Protein AF-D7RV94-F1 (afdb_monomer_lite)

pLDDT: mean 75.21, std 9.79, range [45.38, 87.44]

Foldseek 3Di:
DPPPDPPDLFAQDQVGDGHDAQDWDAHLQWTWHCHPVRDTDTHRPPAPDEDDEDVQWDWDWDDDPPDSHTYTDTHGPFCQDPNDGPD

Structure (mmCIF, N/CA/C/O backbone):
data_AF-D7RV94-F1
#
_entry.id   AF-D7RV94-F1
#
loop_
_atom_site.group_PDB
_atom_site.id
_atom_site.type_symbol
_atom_site.label_atom_id
_atom_site.label_alt_id
_atom_site.label_comp_id
_atom_site.label_asym_id
_atom_site.label_entity_id
_atom_site.label_seq_id
_atom_site.pdbx_PDB_ins_code
_atom_site.Cartn_x
_atom_site.Cartn_y
_atom_site.Cartn_z
_atom_site.occupancy
_atom_site.B_iso_or_equiv
_atom_site.auth_seq_id
_atom_site.auth_comp_id
_atom_site.auth_asym_id
_atom_site.auth_atom_id
_atom_site.pdbx_PDB_model_num
ATOM 1 N N . CYS A 1 1 ? -9.656 -4.616 53.248 1.00 48.19 1 CYS A N 1
ATOM 2 C CA . CYS A 1 1 ? -9.319 -5.408 52.049 1.00 48.19 1 CYS A CA 1
ATOM 3 C C . CYS A 1 1 ? -8.610 -4.475 51.084 1.00 48.19 1 CYS A C 1
ATOM 5 O O . CYS A 1 1 ? -9.156 -3.396 50.885 1.00 48.19 1 CYS A O 1
ATOM 7 N N . PRO A 1 2 ? -7.409 -4.787 50.572 1.00 48.72 2 PRO A N 1
ATOM 8 C CA . PRO A 1 2 ? -6.836 -3.972 49.512 1.00 48.72 2 PRO A CA 1
ATOM 9 C C . PRO A 1 2 ? -7.765 -4.061 48.301 1.00 48.72 2 PRO A C 1
ATOM 11 O O . PRO A 1 2 ? -8.123 -5.154 47.860 1.00 48.72 2 PRO A O 1
ATOM 14 N N . ASP A 1 3 ? -8.217 -2.893 47.867 1.00 45.38 3 ASP A N 1
ATOM 15 C CA . ASP A 1 3 ? -9.060 -2.663 46.705 1.00 45.38 3 ASP A CA 1
ATOM 16 C C . ASP A 1 3 ? -8.263 -3.112 45.476 1.00 45.38 3 ASP A C 1
ATOM 18 O O . ASP A 1 3 ? -7.404 -2.397 44.959 1.00 45.38 3 ASP A O 1
ATOM 22 N N . SER A 1 4 ? -8.442 -4.377 45.093 1.00 53.38 4 SER A N 1
ATOM 23 C CA . SER A 1 4 ? -7.888 -4.914 43.858 1.00 53.38 4 SER A CA 1
ATOM 24 C C . SER A 1 4 ? -8.705 -4.312 42.724 1.00 53.38 4 SER A C 1
ATOM 26 O O . SER A 1 4 ? -9.664 -4.923 42.253 1.00 53.38 4 SER A O 1
ATOM 28 N N . LEU A 1 5 ? -8.344 -3.087 42.335 1.00 51.06 5 LEU A N 1
ATOM 29 C CA . LEU A 1 5 ? -8.813 -2.463 41.107 1.00 51.06 5 LEU A CA 1
ATOM 30 C C . LEU A 1 5 ? -8.710 -3.507 39.983 1.00 51.06 5 LEU A C 1
ATOM 32 O O . LEU A 1 5 ? -7.680 -4.188 39.888 1.00 51.06 5 LEU A O 1
ATOM 36 N N . PRO A 1 6 ? -9.765 -3.695 39.170 1.00 53.50 6 PRO A N 1
ATOM 37 C CA . PRO A 1 6 ? -9.694 -4.608 38.041 1.00 53.50 6 PRO A CA 1
ATOM 38 C C . PRO A 1 6 ? -8.493 -4.199 37.180 1.00 53.50 6 PRO A C 1
ATOM 40 O O . PRO A 1 6 ? -8.277 -2.993 37.011 1.00 53.50 6 PRO A O 1
ATOM 43 N N . PRO A 1 7 ? -7.692 -5.155 36.674 1.00 57.12 7 PRO A N 1
ATOM 44 C CA . PRO A 1 7 ? -6.556 -4.824 35.830 1.00 57.12 7 PRO A CA 1
ATOM 45 C C . PRO A 1 7 ? -7.072 -3.939 34.700 1.00 57.12 7 PRO A C 1
ATOM 47 O O . PRO A 1 7 ? -7.998 -4.318 33.979 1.00 57.12 7 PRO A O 1
ATOM 50 N N . THR A 1 8 ? -6.537 -2.721 34.619 1.00 56.19 8 THR A N 1
ATOM 51 C CA . THR A 1 8 ? -6.820 -1.798 33.522 1.00 56.19 8 THR A CA 1
ATOM 52 C C . THR A 1 8 ? -6.645 -2.576 32.224 1.00 56.19 8 THR A C 1
ATOM 54 O O . THR A 1 8 ? -5.571 -3.151 32.046 1.00 56.19 8 THR A O 1
ATOM 57 N N . PRO A 1 9 ? -7.665 -2.662 31.352 1.00 58.12 9 PRO A N 1
ATOM 58 C CA . PRO A 1 9 ? -7.572 -3.494 30.162 1.00 58.12 9 PRO A CA 1
ATOM 59 C C . PRO A 1 9 ? -6.452 -2.960 29.271 1.00 58.12 9 PRO A C 1
ATOM 61 O O . PRO A 1 9 ? -6.554 -1.876 28.696 1.00 58.12 9 PRO A O 1
ATOM 64 N N . VAL A 1 10 ? -5.350 -3.701 29.243 1.00 68.56 10 VAL A N 1
ATOM 65 C CA . VAL A 1 10 ? -4.129 -3.377 28.512 1.00 68.56 10 VAL A CA 1
ATOM 66 C C . VAL A 1 10 ? -4.190 -4.069 27.160 1.00 68.56 10 VAL A C 1
ATOM 68 O O . VAL A 1 10 ? -4.488 -5.259 27.063 1.00 68.56 10 VAL A O 1
ATOM 71 N N . CYS A 1 11 ? -3.932 -3.320 26.092 1.00 79.38 11 CYS A N 1
ATOM 72 C CA . CYS A 1 11 ? -3.714 -3.945 24.798 1.00 79.38 11 CYS A CA 1
ATOM 73 C C . CYS A 1 11 ? -2.372 -4.670 24.843 1.00 79.38 11 CYS A C 1
ATOM 75 O O . CYS A 1 11 ? -1.398 -4.117 25.336 1.00 79.38 11 CYS A O 1
ATOM 77 N N . HIS A 1 12 ? -2.294 -5.881 24.306 1.00 78.81 12 HIS A N 1
ATOM 78 C CA . HIS A 1 12 ? -1.021 -6.583 24.201 1.00 78.81 12 HIS A CA 1
ATOM 79 C C . HIS A 1 12 ? -0.428 -6.376 22.806 1.00 78.81 12 HIS A C 1
ATOM 81 O O . HIS A 1 12 ? -1.086 -6.599 21.787 1.00 78.81 12 HIS A O 1
ATOM 87 N N . GLY A 1 13 ? 0.816 -5.913 22.772 1.00 76.06 13 GLY A N 1
ATOM 88 C CA . GLY A 1 13 ? 1.614 -5.723 21.574 1.00 76.06 13 GLY A CA 1
ATOM 89 C C . GLY A 1 13 ? 2.051 -7.047 20.930 1.00 76.06 13 GLY A C 1
ATOM 90 O O . GLY A 1 13 ? 1.709 -8.132 21.403 1.00 76.06 13 GLY A O 1
ATOM 91 N N . PRO A 1 14 ? 2.860 -6.982 19.859 1.00 72.62 14 PRO A N 1
ATOM 92 C CA . PRO A 1 14 ? 3.275 -8.153 19.083 1.00 72.62 14 PRO A CA 1
ATOM 93 C C . PRO A 1 14 ? 4.140 -9.129 19.888 1.00 72.62 14 PRO A C 1
ATOM 95 O O . PRO A 1 14 ? 4.155 -10.321 19.597 1.00 72.62 14 PRO A O 1
ATOM 98 N N . LEU A 1 15 ? 4.847 -8.617 20.899 1.00 72.25 15 LEU A N 1
ATOM 99 C CA . LEU A 1 15 ? 5.688 -9.375 21.824 1.00 72.25 15 LEU A CA 1
ATOM 100 C C . LEU A 1 15 ? 5.018 -9.626 23.188 1.00 72.25 15 LEU A C 1
ATOM 102 O O . LEU A 1 15 ? 5.668 -10.114 24.107 1.00 72.25 15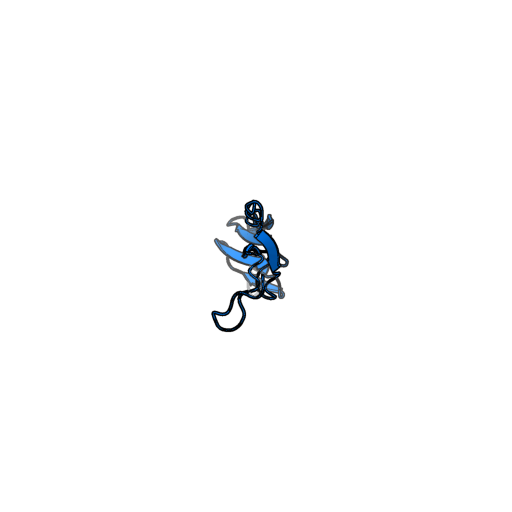 LEU A O 1
ATOM 106 N N . GLY A 1 16 ? 3.732 -9.287 23.336 1.00 74.12 16 GLY A N 1
ATOM 107 C CA . GLY A 1 16 ? 3.015 -9.359 24.613 1.00 74.12 16 GLY A CA 1
ATOM 108 C C . GLY A 1 16 ? 3.189 -8.133 25.518 1.00 74.12 16 GLY A C 1
ATOM 109 O O . GLY A 1 16 ? 2.623 -8.116 26.608 1.00 74.12 16 GLY A O 1
ATOM 110 N N . GLU A 1 17 ? 3.919 -7.107 25.068 1.00 78.50 17 GLU A N 1
ATOM 111 C CA . GLU A 1 17 ? 4.086 -5.837 25.789 1.00 78.50 17 GLU A CA 1
ATOM 112 C C . GLU A 1 17 ? 2.745 -5.143 26.034 1.00 78.50 17 GLU A C 1
ATOM 114 O O . GLU A 1 17 ? 1.894 -5.092 25.150 1.00 78.50 17 GLU A O 1
ATOM 119 N N . GLU A 1 18 ? 2.564 -4.576 27.218 1.00 80.12 18 GLU A N 1
ATOM 120 C CA . GLU A 1 18 ? 1.375 -3.803 27.559 1.00 80.12 18 GLU A CA 1
ATOM 121 C C . GLU A 1 18 ? 1.407 -2.458 26.816 1.00 80.12 18 GLU A C 1
ATOM 123 O O . GLU A 1 18 ? 2.360 -1.684 26.917 1.00 80.12 18 GLU A O 1
ATOM 128 N N . LYS A 1 19 ? 0.369 -2.186 26.028 1.00 77.50 19 LYS A N 1
ATOM 129 C CA . LYS A 1 19 ? 0.210 -0.993 25.197 1.00 77.50 19 LYS A CA 1
ATOM 130 C C . LYS A 1 19 ? -0.951 -0.163 25.715 1.00 77.50 19 LYS A C 1
ATOM 132 O O . LYS A 1 19 ? -2.031 -0.677 26.019 1.00 77.50 19 LYS A O 1
ATOM 137 N N . SER A 1 20 ? -0.710 1.139 25.771 1.00 80.75 20 SER A N 1
ATOM 138 C CA . SER A 1 20 ? -1.696 2.128 26.184 1.00 80.75 20 SER A CA 1
ATOM 139 C C . SER A 1 20 ? -2.781 2.315 25.115 1.00 80.75 20 SER A C 1
ATOM 141 O O . SER A 1 20 ? -2.524 2.120 23.924 1.00 80.75 20 SER A O 1
ATOM 143 N N . PRO A 1 21 ? -3.994 2.745 25.489 1.00 83.31 21 PRO A N 1
ATOM 144 C CA . PRO A 1 21 ? -4.978 3.203 24.517 1.00 83.31 21 PRO A CA 1
ATOM 145 C C . PRO A 1 21 ? -4.421 4.398 23.728 1.00 83.31 21 PRO A C 1
ATOM 147 O O . PRO A 1 21 ? -3.906 5.346 24.315 1.00 83.31 21 PRO A O 1
ATOM 150 N N . GLY A 1 22 ? -4.495 4.336 22.400 1.00 82.69 22 GLY A N 1
ATOM 151 C CA . GLY A 1 22 ? -3.904 5.301 21.467 1.00 82.69 2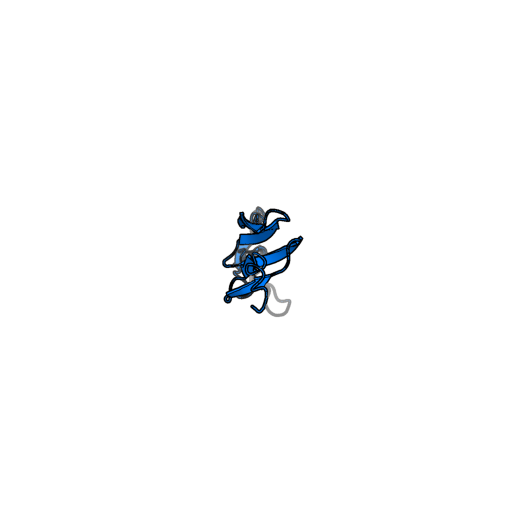2 GLY A CA 1
ATOM 152 C C . GLY A 1 22 ? -2.549 4.882 20.886 1.00 82.69 22 GLY A C 1
ATOM 153 O O . GLY A 1 22 ? -2.093 5.489 19.918 1.00 82.69 22 GLY A O 1
ATOM 154 N N . ASP A 1 23 ? -1.916 3.836 21.422 1.00 85.25 23 ASP A N 1
ATOM 155 C CA . ASP A 1 23 ? -0.629 3.353 20.925 1.00 85.25 23 ASP A CA 1
ATOM 156 C C . ASP A 1 23 ? -0.784 2.578 19.607 1.00 85.25 23 ASP A C 1
ATOM 158 O O . ASP A 1 23 ? -1.745 1.824 19.417 1.00 85.25 23 ASP A O 1
ATOM 162 N N . VAL A 1 24 ? 0.185 2.734 18.703 1.00 86.12 24 VAL A N 1
ATOM 163 C CA . VAL A 1 24 ? 0.194 2.099 17.377 1.00 86.12 24 VAL A CA 1
ATOM 164 C C . VAL A 1 24 ? 1.485 1.308 17.212 1.00 86.12 24 VAL A C 1
ATOM 166 O O . VAL A 1 24 ? 2.572 1.800 17.509 1.00 86.12 24 VAL A O 1
ATOM 169 N N . TRP A 1 25 ? 1.389 0.077 16.722 1.00 84.88 25 TRP A N 1
ATOM 170 C CA . TRP A 1 25 ? 2.538 -0.787 16.461 1.00 84.88 25 TRP A CA 1
ATOM 171 C C . TRP A 1 25 ? 2.360 -1.592 15.179 1.00 84.88 25 TRP A C 1
ATOM 173 O O . TRP A 1 25 ? 1.259 -1.735 14.654 1.00 84.88 25 TRP A O 1
ATOM 183 N N . ILE A 1 26 ? 3.461 -2.142 14.670 1.00 81.62 26 ILE A N 1
ATOM 184 C CA . ILE A 1 26 ? 3.439 -3.047 13.521 1.00 81.62 26 ILE A CA 1
ATOM 185 C C . ILE A 1 26 ? 3.655 -4.468 14.035 1.00 81.62 26 ILE A C 1
ATOM 187 O O . ILE A 1 26 ? 4.669 -4.766 14.658 1.00 81.62 26 ILE A O 1
ATOM 191 N N . SER A 1 27 ? 2.689 -5.343 13.774 1.00 81.50 27 SER A N 1
ATOM 192 C CA . SER A 1 27 ? 2.755 -6.767 14.092 1.00 81.50 27 SER A CA 1
ATOM 193 C C . SER A 1 27 ? 2.506 -7.562 12.829 1.00 81.50 27 SER A C 1
ATOM 195 O O . SER A 1 27 ? 1.450 -7.411 12.221 1.00 81.50 27 SER A O 1
ATOM 197 N N . ASN A 1 28 ? 3.457 -8.407 12.423 1.00 74.81 28 ASN A N 1
ATOM 198 C CA . ASN A 1 28 ? 3.245 -9.364 11.332 1.00 74.81 28 ASN A CA 1
ATOM 199 C C . ASN A 1 28 ? 2.594 -8.722 10.081 1.00 74.81 28 ASN A C 1
ATOM 201 O O . ASN A 1 28 ? 1.653 -9.257 9.504 1.00 74.81 28 ASN A O 1
ATOM 205 N N . CYS A 1 29 ? 3.045 -7.520 9.707 1.00 77.12 29 CYS A N 1
ATOM 206 C CA . CYS A 1 29 ? 2.570 -6.766 8.533 1.00 77.12 29 CYS A CA 1
ATOM 207 C C . CYS A 1 29 ? 1.203 -6.101 8.644 1.00 77.12 29 CYS A C 1
ATOM 209 O O . CYS A 1 29 ? 0.688 -5.545 7.674 1.00 77.12 29 CYS A O 1
ATOM 211 N N . HIS A 1 30 ? 0.677 -6.057 9.857 1.00 83.06 30 HIS A N 1
ATOM 212 C CA . HIS A 1 30 ? -0.517 -5.325 10.211 1.00 83.06 30 HIS A CA 1
ATOM 213 C C . HIS A 1 30 ? -0.118 -4.153 11.095 1.00 83.06 30 HIS A C 1
ATOM 215 O O . HIS A 1 30 ? 0.665 -4.296 12.035 1.00 83.06 30 HIS A O 1
ATOM 221 N N . GLN A 1 31 ? -0.635 -2.978 10.771 1.00 85.12 31 GLN A N 1
ATOM 222 C CA . GLN A 1 31 ? -0.583 -1.837 11.660 1.00 85.12 31 GLN A CA 1
ATOM 223 C C . GLN A 1 31 ? -1.725 -1.996 12.659 1.00 85.12 31 GLN A C 1
ATOM 225 O O . GLN A 1 31 ? -2.897 -1.910 12.300 1.00 85.12 31 GLN A O 1
ATOM 230 N N . CYS A 1 32 ? -1.366 -2.297 13.898 1.00 86.00 32 CYS A N 1
ATOM 231 C CA . CYS A 1 32 ? -2.291 -2.479 14.996 1.00 86.00 32 CYS A CA 1
ATOM 232 C C . CYS A 1 32 ? -2.331 -1.219 15.846 1.00 86.00 32 CYS A C 1
ATOM 234 O O . CYS A 1 32 ? -1.292 -0.670 16.204 1.00 86.00 32 CYS A O 1
ATOM 236 N N . THR A 1 33 ? -3.537 -0.790 16.185 1.00 87.44 33 THR A N 1
ATOM 237 C CA . THR A 1 33 ? -3.777 0.351 17.059 1.00 87.44 33 THR A CA 1
ATOM 238 C C . THR A 1 33 ? -4.579 -0.119 18.256 1.00 87.44 33 THR A C 1
ATOM 240 O O . THR A 1 33 ? -5.625 -0.753 18.100 1.00 87.44 33 THR A O 1
ATOM 243 N N . CYS A 1 34 ? -4.123 0.212 19.459 1.00 86.75 34 CYS A N 1
ATOM 244 C CA . CYS A 1 34 ? -4.956 0.071 20.641 1.00 86.75 34 CYS A CA 1
ATOM 245 C C . CYS A 1 34 ? -5.980 1.201 20.634 1.00 86.75 34 CYS A C 1
ATOM 247 O O . CYS A 1 34 ? -5.641 2.366 20.820 1.00 86.75 34 CYS A O 1
ATOM 249 N N . THR A 1 35 ? -7.242 0.880 20.377 1.00 83.25 35 THR A N 1
ATOM 250 C CA . THR A 1 35 ? -8.311 1.879 20.446 1.00 83.25 35 THR A CA 1
ATOM 251 C C . THR A 1 35 ? -8.571 2.292 21.895 1.00 83.25 35 THR A C 1
ATOM 253 O O . THR A 1 35 ? -8.303 1.539 22.828 1.00 83.25 35 THR A O 1
ATOM 256 N N . GLU A 1 36 ? -9.173 3.465 22.106 1.00 80.44 36 GLU A N 1
ATOM 257 C CA . GLU A 1 36 ? -9.609 3.920 23.441 1.00 80.44 36 GLU A CA 1
ATOM 258 C C . GLU A 1 36 ? -10.625 2.972 24.099 1.00 80.44 36 GLU A C 1
ATOM 260 O O . GLU A 1 36 ? -10.770 2.947 25.318 1.00 80.44 36 GLU A O 1
ATOM 265 N N . LYS A 1 37 ? -11.290 2.139 23.288 1.00 77.31 37 LYS A N 1
ATOM 266 C CA . LYS A 1 37 ? -12.178 1.056 23.732 1.00 77.31 37 LYS A CA 1
ATOM 267 C C . LYS A 1 37 ? -11.426 -0.215 24.135 1.00 77.31 37 LYS A C 1
ATOM 269 O O . LYS A 1 37 ? -12.063 -1.246 24.321 1.00 77.31 37 LYS A O 1
ATOM 274 N N . GLN A 1 38 ? -10.094 -0.153 24.213 1.00 73.38 38 GLN A N 1
ATOM 275 C CA . GLN A 1 38 ? -9.214 -1.264 24.588 1.00 73.38 38 GLN A CA 1
ATOM 276 C C . GLN A 1 38 ? -9.339 -2.463 23.635 1.00 73.38 38 GLN A C 1
ATOM 278 O O . GLN A 1 38 ? -9.048 -3.602 23.988 1.00 73.38 38 GLN A O 1
ATOM 283 N N . ALA A 1 39 ? -9.774 -2.200 22.401 1.00 78.56 39 ALA A N 1
ATOM 284 C CA . ALA A 1 39 ? -9.796 -3.172 21.322 1.00 78.56 39 ALA A CA 1
ATOM 285 C C . ALA A 1 39 ? -8.580 -2.939 20.427 1.00 78.56 39 ALA A C 1
ATOM 287 O O . ALA A 1 39 ? -8.318 -1.806 20.010 1.00 78.56 39 ALA A O 1
ATOM 288 N N . VAL A 1 40 ? -7.855 -4.012 20.128 1.00 82.06 40 VAL A N 1
ATOM 289 C CA . VAL A 1 40 ? -6.763 -3.983 19.158 1.00 82.06 40 VAL A CA 1
ATOM 290 C C . VAL A 1 40 ? -7.374 -3.994 17.758 1.00 82.06 40 VAL A C 1
ATOM 292 O O . VAL A 1 40 ? -7.932 -5.004 17.331 1.00 82.06 40 VAL A O 1
ATOM 295 N N . ASP A 1 41 ? -7.275 -2.873 17.047 1.00 86.00 41 ASP A N 1
ATOM 296 C CA . ASP A 1 41 ? -7.662 -2.777 15.639 1.00 86.00 41 ASP A CA 1
ATOM 297 C C . ASP A 1 41 ? -6.413 -2.973 14.778 1.00 86.00 41 ASP A C 1
ATOM 299 O O . ASP A 1 41 ? -5.583 -2.074 14.651 1.00 86.00 41 ASP A O 1
ATOM 303 N N . CYS A 1 42 ? -6.243 -4.180 14.238 1.00 84.19 42 CYS A N 1
ATOM 304 C CA . CYS A 1 42 ? -5.159 -4.500 13.314 1.00 84.19 42 CYS A CA 1
ATOM 305 C C . CYS A 1 42 ? -5.635 -4.347 11.876 1.00 84.19 42 CYS A C 1
ATOM 307 O O . CYS A 1 42 ? -6.453 -5.124 11.384 1.00 84.19 42 CYS A O 1
ATOM 309 N N . LYS A 1 43 ? -5.071 -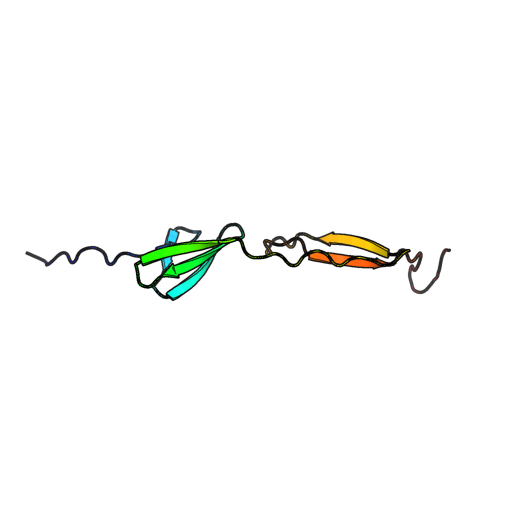3.366 11.180 1.00 85.00 43 LYS A N 1
ATOM 310 C CA . LYS A 1 43 ? -5.313 -3.133 9.760 1.00 85.00 43 LYS A CA 1
ATOM 311 C C . LYS A 1 43 ? -4.122 -3.666 8.968 1.00 85.00 43 LYS A C 1
ATOM 313 O O . LYS A 1 43 ? -2.985 -3.347 9.321 1.00 85.00 43 LYS A O 1
ATOM 318 N N . PRO A 1 44 ? -4.333 -4.481 7.920 1.00 80.50 44 PRO A N 1
ATOM 319 C CA . PRO A 1 44 ? -3.241 -4.868 7.037 1.00 80.50 44 PRO A CA 1
ATOM 320 C C . PRO A 1 44 ? -2.617 -3.597 6.474 1.00 80.50 44 PRO A C 1
ATOM 322 O O . PRO A 1 44 ? -3.327 -2.710 5.995 1.00 80.50 44 PRO A O 1
ATOM 325 N N . LYS A 1 45 ? -1.295 -3.476 6.595 1.00 77.50 45 LYS A N 1
ATOM 326 C CA . LYS A 1 45 ? -0.600 -2.317 6.050 1.00 77.50 45 LYS A CA 1
ATOM 327 C C . LYS A 1 45 ? -0.753 -2.371 4.534 1.00 77.50 45 LYS A C 1
ATOM 329 O O . LYS A 1 45 ? -0.356 -3.357 3.916 1.00 77.50 45 LYS A O 1
ATOM 334 N N . GLU A 1 46 ? -1.332 -1.330 3.942 1.00 75.06 46 GLU A N 1
ATOM 335 C CA . GLU A 1 46 ? -1.357 -1.200 2.488 1.00 75.06 46 GLU A CA 1
ATOM 336 C C . GLU A 1 46 ? 0.083 -1.118 1.994 1.00 75.06 46 GLU A C 1
ATOM 338 O O . GLU A 1 46 ? 0.820 -0.170 2.280 1.00 75.06 46 GLU A O 1
ATOM 343 N N . CYS A 1 47 ? 0.508 -2.170 1.304 1.00 73.75 47 CYS A N 1
ATOM 344 C CA . CYS A 1 47 ? 1.816 -2.188 0.694 1.00 73.75 47 CYS A CA 1
ATOM 345 C C . CYS A 1 47 ? 1.777 -1.405 -0.613 1.00 73.75 47 CYS A C 1
ATOM 347 O O . CYS A 1 47 ? 0.835 -1.568 -1.395 1.00 73.75 47 CYS A O 1
ATOM 349 N N . PRO A 1 48 ? 2.791 -0.561 -0.872 1.00 74.75 48 PRO A N 1
ATOM 350 C CA . PRO A 1 48 ? 2.877 0.137 -2.138 1.00 74.75 48 PRO A CA 1
ATOM 351 C C . PRO A 1 48 ? 2.907 -0.901 -3.259 1.00 74.75 48 PRO A C 1
ATOM 353 O O . PRO A 1 48 ? 3.707 -1.838 -3.237 1.00 74.75 48 PRO A O 1
ATOM 356 N N . SER A 1 49 ? 2.003 -0.746 -4.224 1.00 75.62 49 SER A N 1
ATOM 357 C CA . SER A 1 49 ? 2.017 -1.595 -5.409 1.00 75.62 49 SER A CA 1
ATOM 358 C C . SER A 1 49 ? 3.333 -1.380 -6.160 1.00 75.62 49 SER A C 1
ATOM 360 O O . SER A 1 49 ? 3.800 -0.240 -6.252 1.00 75.62 49 SER A O 1
ATOM 362 N N . PRO A 1 50 ? 3.951 -2.446 -6.692 1.00 76.75 50 PRO A N 1
ATOM 363 C CA . PRO A 1 50 ? 5.175 -2.304 -7.461 1.00 76.75 50 PRO A CA 1
ATOM 364 C C . PRO A 1 50 ? 4.941 -1.376 -8.667 1.00 76.75 50 PRO A C 1
ATOM 366 O O . PRO A 1 50 ? 3.884 -1.458 -9.302 1.00 76.75 50 PRO A O 1
ATOM 369 N N . PRO A 1 51 ? 5.909 -0.504 -9.003 1.00 81.19 51 PRO A N 1
ATOM 370 C CA . PRO A 1 51 ? 5.803 0.352 -10.174 1.00 81.19 51 PRO A CA 1
ATOM 371 C C . PRO A 1 51 ? 5.739 -0.491 -11.454 1.00 81.19 51 PRO A C 1
ATOM 373 O O . PRO A 1 51 ? 6.297 -1.587 -11.532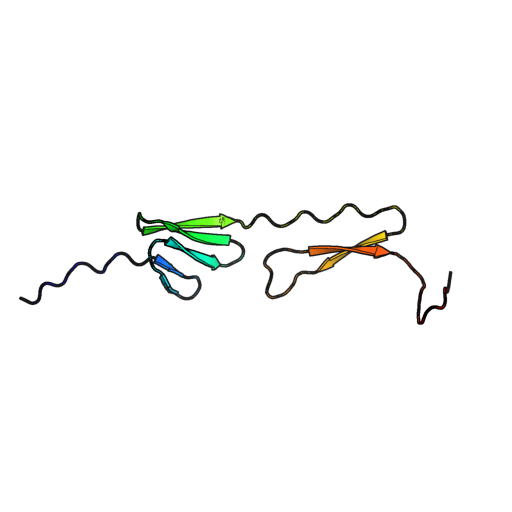 1.00 81.19 51 PRO A O 1
ATOM 376 N N . THR A 1 52 ? 5.059 0.027 -12.478 1.00 84.50 52 THR A N 1
ATOM 377 C CA . THR A 1 52 ? 5.087 -0.577 -13.817 1.00 84.50 52 THR A CA 1
ATOM 378 C C . THR A 1 52 ? 6.358 -0.117 -14.524 1.00 84.50 52 THR A C 1
ATOM 380 O O . THR A 1 52 ? 6.524 1.078 -14.763 1.00 84.50 52 THR A O 1
ATOM 383 N N . CYS A 1 53 ? 7.262 -1.046 -14.825 1.00 83.31 53 CYS A N 1
ATOM 384 C CA . CYS A 1 53 ? 8.519 -0.740 -15.505 1.00 83.31 53 CYS A CA 1
ATOM 385 C C . CYS A 1 53 ? 8.317 -0.539 -17.012 1.00 83.31 53 CYS A C 1
ATOM 387 O O . CYS A 1 53 ? 7.385 -1.093 -17.599 1.00 83.31 53 CYS A O 1
ATOM 389 N N . LYS A 1 54 ? 9.182 0.266 -17.632 1.00 83.69 54 LYS A N 1
ATOM 390 C CA . LYS A 1 54 ? 9.189 0.526 -19.077 1.00 83.69 54 LYS A CA 1
ATOM 391 C C . LYS A 1 54 ? 9.760 -0.664 -19.853 1.00 83.69 54 LYS A C 1
ATOM 393 O O . LYS A 1 54 ? 10.391 -1.558 -19.289 1.00 83.69 54 LYS A O 1
ATOM 398 N N . ASP A 1 55 ? 9.558 -0.657 -21.170 1.00 77.62 55 ASP A N 1
ATOM 399 C CA . ASP A 1 55 ? 10.159 -1.643 -22.071 1.00 77.62 55 ASP A CA 1
ATOM 400 C C . ASP A 1 55 ? 11.697 -1.572 -21.977 1.00 77.62 55 ASP A C 1
ATOM 402 O O . ASP A 1 55 ? 12.280 -0.493 -22.097 1.00 77.62 55 ASP A O 1
ATOM 406 N N . GLY A 1 56 ? 12.347 -2.698 -21.668 1.00 75.38 56 GLY A N 1
ATOM 407 C CA . GLY A 1 56 ? 13.792 -2.768 -21.390 1.00 75.38 56 GLY A CA 1
ATOM 408 C C . GLY A 1 56 ? 14.194 -2.683 -19.908 1.00 75.38 56 GLY A C 1
ATOM 409 O O . GLY A 1 56 ? 15.357 -2.920 -19.577 1.00 75.38 56 GLY A O 1
ATOM 410 N N . GLU A 1 57 ? 13.260 -2.429 -18.991 1.00 84.69 57 GLU A N 1
ATOM 411 C CA . GLU A 1 57 ? 13.494 -2.465 -17.542 1.00 84.69 57 GLU A CA 1
ATOM 412 C C . GLU A 1 57 ? 12.983 -3.782 -16.933 1.00 84.69 57 GLU A C 1
ATOM 414 O O . GLU A 1 57 ? 11.989 -4.366 -17.369 1.00 84.69 57 GLU A O 1
ATOM 419 N N . LYS A 1 58 ? 13.664 -4.279 -15.897 1.00 81.94 58 LYS A N 1
ATOM 420 C CA . LYS A 1 58 ? 13.242 -5.452 -15.130 1.00 81.94 58 LYS A CA 1
ATOM 421 C C . LYS A 1 58 ? 12.723 -5.004 -13.769 1.00 81.94 58 LYS A C 1
ATOM 423 O O . LYS A 1 58 ? 13.442 -4.370 -13.001 1.00 81.94 58 LYS A O 1
ATOM 428 N N . LEU A 1 59 ? 11.495 -5.405 -13.444 1.00 84.88 59 LEU A N 1
ATOM 429 C CA . LEU A 1 59 ? 10.944 -5.227 -12.104 1.00 84.88 59 LEU A CA 1
ATOM 430 C C . LEU A 1 59 ? 11.698 -6.122 -11.113 1.00 84.88 59 LEU A C 1
ATOM 432 O O . LEU A 1 59 ? 11.543 -7.346 -11.117 1.00 84.88 59 LEU A O 1
ATOM 4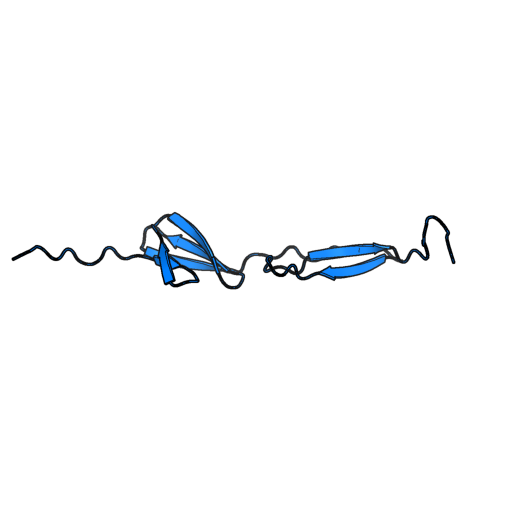36 N N . MET A 1 60 ? 12.500 -5.504 -10.256 1.00 82.50 60 MET A N 1
ATOM 437 C CA . MET A 1 60 ? 13.210 -6.150 -9.162 1.00 82.50 60 MET A CA 1
ATOM 438 C C . MET A 1 60 ? 12.413 -5.933 -7.875 1.00 82.50 60 MET A C 1
ATOM 440 O O . MET A 1 60 ? 12.233 -4.807 -7.408 1.00 82.50 60 MET A O 1
ATOM 444 N N . LYS A 1 61 ? 11.896 -7.024 -7.308 1.00 82.00 61 LYS A N 1
ATOM 445 C CA . LYS A 1 61 ? 11.173 -7.013 -6.033 1.00 82.00 61 LYS A CA 1
ATOM 446 C C . LYS A 1 61 ? 12.148 -7.333 -4.913 1.00 82.00 61 LYS A C 1
ATOM 448 O O . LYS A 1 61 ? 12.851 -8.339 -4.983 1.00 82.00 61 LYS A O 1
ATOM 453 N N . PHE A 1 62 ? 12.189 -6.491 -3.892 1.00 77.56 62 PHE A N 1
ATOM 454 C CA . PHE A 1 62 ? 13.004 -6.700 -2.708 1.00 77.56 62 PHE A CA 1
ATOM 455 C C . PHE A 1 62 ? 12.118 -6.683 -1.469 1.00 77.56 62 PHE A C 1
ATOM 457 O O . PHE A 1 62 ? 11.340 -5.758 -1.232 1.00 77.56 62 PHE A O 1
ATOM 464 N N . LYS A 1 63 ? 12.244 -7.741 -0.671 1.00 71.38 63 LYS A N 1
ATOM 465 C CA . LYS A 1 63 ? 11.625 -7.843 0.644 1.00 71.38 63 LYS A CA 1
ATOM 466 C C . LYS A 1 63 ? 12.660 -7.400 1.671 1.00 71.38 63 LYS A C 1
ATOM 468 O O . LYS A 1 63 ? 13.572 -8.162 1.988 1.00 71.38 63 LYS A O 1
ATOM 473 N N . SER A 1 64 ? 12.555 -6.168 2.161 1.00 67.62 64 SER A N 1
ATOM 474 C CA . SER A 1 64 ? 13.369 -5.753 3.309 1.00 67.62 64 SER A CA 1
ATOM 475 C C . SER A 1 64 ? 12.960 -6.588 4.518 1.00 67.62 64 SER A C 1
ATOM 477 O O . SER A 1 64 ? 11.777 -6.691 4.810 1.00 67.62 64 SER A O 1
ATOM 479 N N . ASN A 1 65 ? 13.926 -7.176 5.225 1.00 60.91 65 ASN A N 1
ATOM 480 C CA . ASN A 1 65 ? 13.671 -8.033 6.394 1.00 60.91 65 ASN A CA 1
ATOM 481 C C . ASN A 1 65 ? 12.845 -7.303 7.482 1.00 60.91 65 ASN A C 1
ATOM 483 O O . ASN A 1 65 ? 12.036 -7.912 8.169 1.00 60.91 65 ASN A O 1
ATOM 487 N N . ASP A 1 66 ? 12.991 -5.977 7.543 1.00 60.66 66 ASP A N 1
ATOM 488 C CA . ASP A 1 66 ? 12.299 -5.072 8.467 1.00 60.66 66 ASP A CA 1
ATOM 489 C C . ASP A 1 66 ? 10.978 -4.497 7.905 1.00 60.66 66 ASP A C 1
ATOM 491 O O . ASP A 1 66 ? 10.126 -4.000 8.638 1.00 60.66 66 ASP A O 1
ATOM 495 N N . SER A 1 67 ? 10.768 -4.583 6.584 1.00 64.56 67 SER A N 1
ATOM 496 C CA . SER A 1 67 ? 9.574 -4.050 5.929 1.00 64.56 67 SER A CA 1
ATOM 497 C C . SER A 1 67 ? 8.667 -5.177 5.480 1.00 64.56 67 SER A C 1
ATOM 499 O O . SER A 1 67 ? 8.967 -5.974 4.596 1.00 64.56 67 SER A O 1
ATOM 501 N N . CYS A 1 68 ? 7.476 -5.167 6.041 1.00 71.56 68 CYS A N 1
ATOM 502 C CA . CYS A 1 68 ? 6.385 -6.047 5.675 1.00 71.56 68 CYS A CA 1
ATOM 503 C C . CYS A 1 68 ? 5.894 -5.961 4.227 1.00 71.56 68 CYS A C 1
ATOM 505 O O . CYS A 1 68 ? 5.056 -6.760 3.816 1.00 71.56 68 CYS A O 1
ATOM 507 N N . CYS A 1 69 ? 6.427 -5.019 3.456 1.00 73.56 69 CYS A N 1
ATOM 508 C CA . CYS A 1 69 ? 6.083 -4.819 2.066 1.00 73.56 69 CYS A CA 1
ATOM 509 C C . CYS A 1 69 ? 7.252 -5.176 1.153 1.00 73.56 69 CYS A C 1
ATOM 511 O O . CYS A 1 69 ? 8.385 -4.742 1.374 1.00 73.56 69 CYS A O 1
ATOM 513 N N . GLU A 1 70 ? 6.950 -5.928 0.095 1.00 77.12 70 GLU A N 1
ATOM 514 C CA . GLU A 1 70 ? 7.837 -6.047 -1.058 1.00 77.12 70 GLU A CA 1
ATOM 515 C C . GLU A 1 70 ? 7.854 -4.715 -1.794 1.00 77.12 70 GLU A C 1
ATOM 517 O O . GLU A 1 70 ? 6.832 -4.244 -2.290 1.00 77.12 70 GLU A O 1
ATOM 522 N N . ILE A 1 71 ? 9.028 -4.107 -1.862 1.00 81.12 71 ILE A N 1
ATOM 523 C CA . ILE A 1 71 ? 9.222 -2.886 -2.620 1.00 81.12 71 ILE A CA 1
ATOM 524 C C . ILE A 1 71 ? 9.701 -3.312 -4.009 1.00 81.12 71 ILE A C 1
ATOM 526 O O . ILE A 1 71 ? 10.601 -4.139 -4.152 1.00 81.12 71 ILE A O 1
ATOM 530 N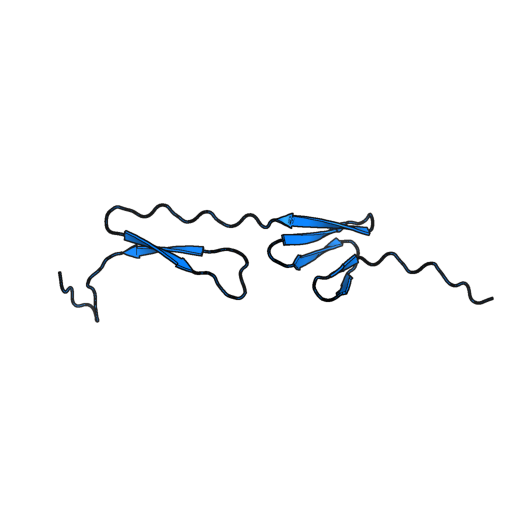 N . GLY A 1 72 ? 9.048 -2.801 -5.049 1.00 80.44 72 GLY A N 1
ATOM 531 C CA . GLY A 1 72 ? 9.475 -2.989 -6.431 1.00 80.44 72 GLY A CA 1
ATOM 532 C C . GLY A 1 72 ? 10.288 -1.787 -6.894 1.00 80.44 72 GLY A C 1
ATOM 533 O O . GLY A 1 72 ? 9.843 -0.656 -6.725 1.00 80.44 72 GLY A O 1
ATOM 534 N N . HIS A 1 73 ? 11.445 -2.023 -7.505 1.00 83.25 73 HIS A N 1
ATOM 535 C CA . HIS A 1 73 ? 12.182 -1.013 -8.266 1.00 83.25 73 HIS A CA 1
ATOM 536 C C . HIS A 1 73 ? 12.410 -1.512 -9.689 1.00 83.25 73 HIS A C 1
ATOM 538 O O . HIS A 1 73 ? 12.478 -2.719 -9.934 1.00 83.25 73 HIS A O 1
ATOM 544 N N . CYS A 1 74 ? 12.470 -0.577 -10.629 1.00 83.56 74 CYS A N 1
ATOM 545 C CA . CYS A 1 74 ? 12.750 -0.870 -12.024 1.00 83.56 74 CYS A CA 1
ATOM 546 C C . CYS A 1 74 ? 14.241 -0.690 -12.252 1.00 83.56 74 CYS A C 1
ATOM 548 O O . CYS A 1 74 ? 14.736 0.432 -12.236 1.00 83.56 74 CYS A O 1
ATOM 550 N N . GLU A 1 75 ? 14.936 -1.803 -12.446 1.00 80.81 75 GLU A N 1
ATOM 551 C CA . GLU A 1 75 ? 16.338 -1.776 -12.834 1.00 80.81 75 GLU A CA 1
ATOM 552 C C . GLU A 1 75 ? 16.404 -1.858 -14.357 1.00 80.81 75 GLU A C 1
ATOM 554 O O . GLU A 1 75 ? 15.824 -2.782 -14.949 1.00 80.81 75 GLU A O 1
ATOM 559 N N . PRO A 1 76 ? 17.075 -0.915 -15.027 1.00 77.62 76 PRO A N 1
ATOM 560 C CA . PRO A 1 76 ? 17.248 -1.010 -16.460 1.00 77.62 76 PRO A CA 1
ATOM 561 C C . PRO A 1 76 ? 18.115 -2.235 -16.768 1.00 77.62 76 PRO A C 1
ATOM 563 O O . PRO A 1 76 ? 19.078 -2.527 -16.058 1.00 77.62 76 PRO A O 1
ATOM 566 N N . ARG A 1 77 ? 17.789 -2.978 -17.834 1.00 70.00 77 ARG A N 1
ATOM 567 C CA . ARG A 1 77 ? 18.698 -4.001 -18.368 1.00 70.00 77 ARG A CA 1
ATOM 568 C C . ARG A 1 77 ? 19.843 -3.303 -19.090 1.00 70.00 77 ARG A C 1
ATOM 570 O O . ARG A 1 77 ? 19.933 -3.342 -20.311 1.00 70.00 77 ARG A O 1
ATOM 577 N N . THR A 1 78 ? 20.691 -2.620 -18.340 1.00 70.88 78 THR A N 1
ATOM 578 C CA . THR A 1 78 ? 21.944 -2.121 -18.876 1.00 70.88 78 THR A CA 1
ATOM 579 C C . THR A 1 78 ? 22.980 -3.223 -18.746 1.00 70.88 78 THR A C 1
ATOM 581 O O . THR A 1 78 ? 23.178 -3.805 -17.680 1.00 70.88 78 THR A O 1
ATOM 584 N N . CYS A 1 79 ? 23.693 -3.491 -19.831 1.00 66.25 79 CYS A N 1
ATOM 585 C CA . CYS A 1 79 ? 24.973 -4.181 -19.767 1.00 66.25 79 CYS A CA 1
ATOM 586 C C . CYS A 1 79 ? 26.063 -3.188 -19.327 1.00 66.25 79 CYS A C 1
ATOM 588 O O . CYS A 1 79 ? 27.167 -3.234 -19.852 1.00 66.25 79 CYS A O 1
ATOM 590 N N . LEU A 1 80 ? 25.756 -2.247 -18.419 1.00 71.56 80 LEU A N 1
ATOM 591 C CA . LEU A 1 80 ? 26.725 -1.270 -17.938 1.00 71.56 80 LEU A CA 1
ATOM 592 C C . LEU A 1 80 ? 27.477 -1.852 -16.746 1.00 71.56 80 LEU A C 1
ATOM 594 O O . LEU A 1 80 ? 26.971 -1.885 -15.625 1.00 71.56 80 LEU A O 1
ATOM 598 N N . PHE A 1 81 ? 28.720 -2.258 -16.980 1.00 71.12 81 PHE A N 1
ATOM 599 C CA . PHE A 1 81 ? 29.657 -2.601 -15.917 1.00 71.12 81 PHE A CA 1
ATOM 600 C C . PHE A 1 81 ? 30.831 -1.623 -15.963 1.00 71.12 81 PHE A C 1
ATOM 602 O O . PHE A 1 81 ? 31.488 -1.476 -16.991 1.00 71.12 81 PHE A O 1
ATOM 609 N N . ASN A 1 82 ? 31.079 -0.914 -14.857 1.00 78.12 82 ASN A N 1
ATOM 610 C CA . ASN A 1 82 ? 32.145 0.090 -14.748 1.00 78.12 82 ASN A CA 1
ATOM 611 C C . ASN A 1 82 ? 32.109 1.143 -15.880 1.00 78.12 82 ASN A C 1
ATOM 613 O O . ASN A 1 82 ? 33.101 1.356 -16.579 1.00 78.12 82 ASN A O 1
ATOM 617 N N . ASN A 1 83 ? 30.932 1.744 -16.108 1.00 77.19 83 ASN A N 1
ATOM 618 C CA . ASN A 1 83 ? 30.673 2.734 -17.168 1.00 77.19 83 ASN A CA 1
ATOM 619 C C . ASN A 1 83 ? 30.930 2.242 -18.606 1.00 77.19 83 ASN A C 1
ATOM 621 O O . ASN A 1 83 ? 30.916 3.046 -19.534 1.00 77.19 83 ASN A O 1
ATOM 625 N N . THR A 1 84 ? 31.146 0.941 -18.799 1.00 72.44 84 THR A N 1
ATOM 626 C CA . THR A 1 84 ? 31.342 0.318 -20.109 1.00 72.44 84 THR A CA 1
ATOM 627 C C . THR A 1 84 ? 30.064 -0.414 -20.492 1.00 72.44 84 THR A C 1
ATOM 629 O O . THR A 1 84 ? 29.573 -1.221 -19.705 1.00 72.44 84 THR A O 1
ATOM 632 N N . ASP A 1 85 ? 29.524 -0.109 -21.669 1.00 77.75 85 ASP A N 1
ATOM 633 C CA . ASP A 1 85 ? 28.360 -0.782 -22.246 1.00 77.75 85 ASP A CA 1
ATOM 634 C C . ASP A 1 85 ? 28.817 -2.026 -23.026 1.00 77.75 85 ASP A C 1
ATOM 636 O O . ASP A 1 85 ? 29.622 -1.914 -23.950 1.00 77.75 85 ASP A O 1
ATOM 640 N N . TYR A 1 86 ? 28.356 -3.210 -22.614 1.00 69.25 86 TYR A N 1
ATOM 641 C CA . TYR A 1 86 ? 28.684 -4.504 -23.238 1.00 69.25 86 TYR A CA 1
ATOM 642 C C . TYR A 1 86 ? 27.552 -5.017 -24.156 1.00 69.25 86 TYR A C 1
ATOM 644 O O . TYR A 1 86 ? 27.321 -6.227 -24.212 1.00 69.25 86 TYR A O 1
ATOM 652 N N . ALA A 1 87 ? 26.797 -4.108 -24.788 1.00 65.06 87 ALA A N 1
ATOM 653 C CA . ALA A 1 87 ? 25.650 -4.427 -25.647 1.00 65.06 87 ALA A CA 1
ATOM 654 C C . ALA A 1 87 ? 26.025 -5.168 -26.943 1.00 65.06 87 ALA A C 1
ATOM 656 O O . ALA A 1 87 ? 27.114 -4.905 -27.506 1.00 65.06 87 ALA A O 1
#

Sequence (87 aa):
CPDSLPPTPVCHGPLGEEKSPGDVWISNCHQCTCTEKQAVDCKPKECPSPPTCKDGEKLMKFKSNDSCCEIGHCEPRTCLFNNTDYA

Radius of gyration: 22.72 Å; chains: 1; bounding box: 44×15×78 Å

Secondary structure (DSSP, 8-state):
-----PPP-PEE-TTS-EE-TT-EEEETTEEEEE-TTS-EEEEEP-PPPPP-PPTTEEEEEEE-TT-SSEEEEEEE---EETTEE--

InterPro domains:
  IPR001007 VWFC domain [PS01208] (29-74)
  IPR001007 VWFC domain [PS50184] (9-75)
  IPR001007 VWFC domain [SM00214] (11-74)

Organism: Mus musculus (NCBI:txid10090)